Protein AF-A0A7Y7DB24-F1 (afdb_monomer_lite)

Structure (mmCIF, N/CA/C/O backbone):
data_AF-A0A7Y7DB24-F1
#
_entry.id   AF-A0A7Y7DB24-F1
#
loop_
_atom_site.group_PDB
_atom_site.id
_atom_site.type_symbol
_atom_site.label_atom_id
_atom_site.label_alt_id
_atom_site.label_comp_id
_atom_site.label_asym_id
_atom_site.label_entity_id
_atom_site.label_seq_id
_atom_site.pdbx_PDB_ins_code
_atom_site.Cartn_x
_atom_site.Cartn_y
_atom_site.Cartn_z
_atom_site.occupancy
_atom_site.B_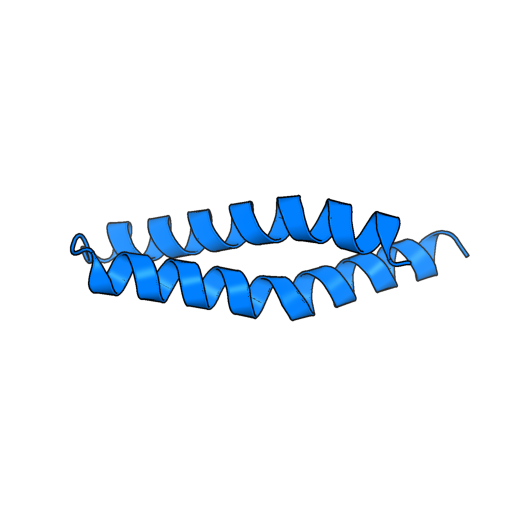iso_or_equiv
_atom_site.auth_seq_id
_atom_site.auth_comp_id
_a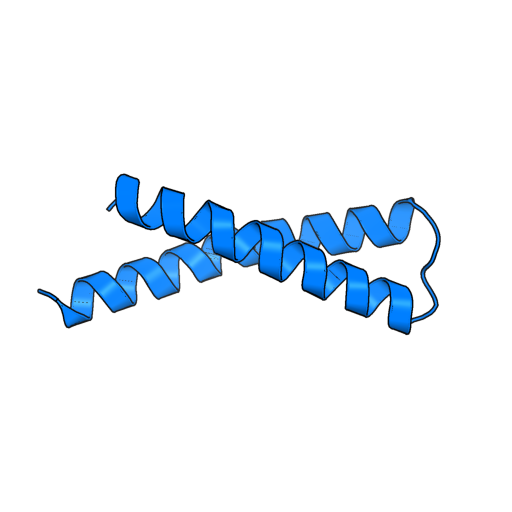tom_site.auth_asym_id
_atom_site.auth_atom_id
_atom_site.pdbx_PDB_model_num
ATOM 1 N N . MET A 1 1 ? 18.222 -0.255 -11.578 1.00 67.62 1 MET A N 1
ATOM 2 C CA . MET A 1 1 ? 17.081 -0.866 -10.853 1.00 67.62 1 MET A CA 1
ATOM 3 C C . MET A 1 1 ? 16.783 -0.155 -9.530 1.00 67.62 1 MET A C 1
ATOM 5 O O . MET A 1 1 ? 15.717 0.430 -9.426 1.00 67.62 1 MET A O 1
ATOM 9 N N . ASN A 1 2 ? 17.709 -0.114 -8.558 1.00 76.81 2 ASN A N 1
ATOM 10 C CA . ASN A 1 2 ? 17.417 0.384 -7.195 1.00 76.81 2 ASN A CA 1
ATOM 11 C C . ASN A 1 2 ? 17.034 1.873 -7.106 1.00 76.81 2 ASN A C 1
ATOM 13 O O . ASN A 1 2 ? 16.139 2.219 -6.345 1.00 76.81 2 ASN A O 1
ATOM 17 N N . ARG A 1 3 ? 17.663 2.756 -7.899 1.00 84.88 3 ARG A N 1
ATOM 18 C CA . ARG A 1 3 ? 17.321 4.195 -7.906 1.00 84.88 3 ARG A CA 1
ATOM 19 C C . ARG A 1 3 ? 15.906 4.444 -8.442 1.00 84.88 3 ARG A C 1
ATOM 21 O O . ARG A 1 3 ? 15.134 5.147 -7.807 1.00 84.88 3 ARG A O 1
ATOM 28 N N . LEU A 1 4 ? 15.562 3.819 -9.572 1.00 87.75 4 LEU A N 1
ATOM 29 C CA . LEU A 1 4 ? 14.228 3.918 -10.173 1.00 87.75 4 LEU A CA 1
ATOM 30 C C . LEU A 1 4 ? 13.159 3.303 -9.260 1.00 87.75 4 LEU A C 1
ATOM 32 O O . LEU A 1 4 ? 12.166 3.955 -8.959 1.00 87.75 4 LEU A O 1
ATOM 36 N N . ALA A 1 5 ? 13.391 2.080 -8.774 1.00 87.56 5 ALA A N 1
ATOM 37 C CA . ALA A 1 5 ? 12.470 1.401 -7.870 1.00 87.56 5 ALA A CA 1
ATOM 38 C C . ALA A 1 5 ? 12.257 2.185 -6.566 1.00 87.56 5 ALA A C 1
ATOM 40 O O . ALA A 1 5 ? 11.132 2.248 -6.093 1.00 87.56 5 ALA A O 1
ATOM 41 N N . GLY A 1 6 ? 13.292 2.832 -6.016 1.00 89.81 6 GLY A N 1
ATOM 42 C CA . GLY A 1 6 ? 13.163 3.675 -4.824 1.00 89.81 6 GLY A CA 1
ATOM 43 C C . GLY A 1 6 ? 12.289 4.914 -5.046 1.00 89.81 6 GLY A C 1
ATOM 44 O O . GLY A 1 6 ? 11.435 5.218 -4.216 1.00 89.81 6 GLY A O 1
ATOM 45 N N . ILE A 1 7 ? 12.450 5.596 -6.186 1.00 92.81 7 ILE A N 1
ATOM 46 C CA . ILE A 1 7 ? 11.606 6.749 -6.547 1.00 92.81 7 ILE A CA 1
ATOM 47 C C . ILE A 1 7 ? 10.151 6.305 -6.739 1.00 92.81 7 ILE A C 1
ATOM 49 O O . ILE A 1 7 ? 9.239 6.913 -6.178 1.00 92.81 7 ILE A O 1
ATOM 53 N N . LEU A 1 8 ? 9.936 5.215 -7.483 1.00 92.81 8 LEU A N 1
ATOM 54 C CA . LEU A 1 8 ? 8.604 4.650 -7.697 1.00 92.81 8 LEU A CA 1
ATOM 55 C C . LEU A 1 8 ? 7.968 4.212 -6.376 1.00 92.81 8 LEU A C 1
ATOM 57 O O . LEU A 1 8 ? 6.815 4.543 -6.126 1.00 92.81 8 LEU A O 1
ATOM 61 N N . PHE A 1 9 ? 8.724 3.551 -5.498 1.00 93.25 9 PHE A N 1
ATOM 62 C CA . PHE A 1 9 ? 8.241 3.114 -4.191 1.00 93.25 9 PHE A CA 1
ATOM 63 C C . PHE A 1 9 ? 7.723 4.283 -3.353 1.00 93.25 9 PHE A C 1
ATOM 65 O O . PHE A 1 9 ? 6.639 4.192 -2.786 1.00 93.25 9 PHE A O 1
ATOM 72 N N . SER A 1 10 ? 8.456 5.400 -3.297 1.00 94.88 10 SER A N 1
ATOM 73 C CA . SER A 1 10 ? 8.048 6.586 -2.531 1.00 94.88 10 SER A CA 1
ATOM 74 C C . SER A 1 10 ? 6.695 7.148 -2.986 1.00 94.88 10 SER A C 1
ATOM 76 O O . SER A 1 10 ? 5.884 7.574 -2.163 1.00 94.88 10 SER A O 1
ATOM 78 N N . LEU A 1 11 ? 6.438 7.147 -4.293 1.00 95.88 11 LEU A N 1
ATOM 79 C CA . LEU A 1 11 ? 5.192 7.650 -4.880 1.00 95.88 11 LEU A CA 1
ATOM 80 C C . LEU A 1 11 ? 4.045 6.638 -4.756 1.00 95.88 11 LEU A C 1
ATOM 82 O O . LEU A 1 11 ? 2.932 6.989 -4.365 1.00 95.88 11 LEU A O 1
ATOM 86 N N . ILE A 1 12 ? 4.319 5.369 -5.057 1.00 96.12 12 ILE A N 1
ATOM 87 C CA . ILE A 1 12 ? 3.329 4.287 -5.032 1.00 96.12 12 ILE A CA 1
ATOM 88 C C . ILE A 1 12 ? 2.874 4.016 -3.595 1.00 96.12 12 ILE A C 1
ATOM 90 O O . ILE A 1 12 ? 1.675 3.896 -3.355 1.00 96.12 12 ILE A O 1
ATOM 94 N N . SER A 1 13 ? 3.801 3.957 -2.634 1.00 96.44 13 SER A N 1
ATOM 95 C CA . SER A 1 13 ? 3.477 3.709 -1.222 1.00 96.44 13 SER A CA 1
ATOM 96 C C . SER A 1 13 ? 2.547 4.774 -0.654 1.00 96.44 13 SER A C 1
ATOM 98 O O . SER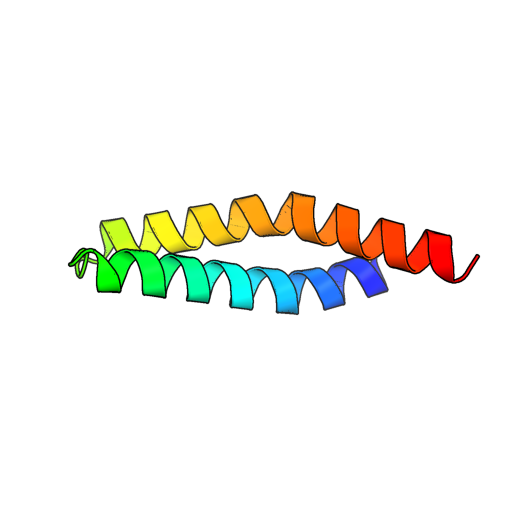 A 1 13 ? 1.472 4.435 -0.168 1.00 96.44 13 SER A O 1
ATOM 100 N N . THR A 1 14 ? 2.897 6.054 -0.785 1.00 96.62 14 THR A N 1
ATOM 101 C CA . THR A 1 14 ? 2.077 7.168 -0.279 1.00 96.62 14 THR A CA 1
ATOM 102 C C . THR A 1 14 ? 0.686 7.189 -0.912 1.00 96.62 14 THR A C 1
ATOM 104 O O . THR A 1 14 ? -0.310 7.356 -0.206 1.00 96.62 14 THR A O 1
ATOM 107 N N . THR A 1 15 ? 0.598 6.923 -2.216 1.00 97.12 15 THR A N 1
ATOM 108 C CA . THR A 1 15 ? -0.676 6.863 -2.945 1.00 97.12 15 THR A CA 1
ATOM 109 C C . THR A 1 15 ? -1.545 5.690 -2.486 1.00 97.12 15 THR A C 1
ATOM 111 O O . THR A 1 15 ? -2.721 5.885 -2.170 1.00 97.12 15 THR A O 1
ATOM 114 N N . LEU A 1 16 ? -0.995 4.471 -2.397 1.00 97.56 16 LEU A N 1
ATOM 115 C CA . LEU A 1 16 ? -1.760 3.295 -1.959 1.00 97.56 16 LEU A CA 1
ATOM 116 C C . LEU A 1 16 ? -2.173 3.392 -0.491 1.00 97.56 16 LEU A C 1
ATOM 118 O O . LEU A 1 16 ? -3.305 3.046 -0.159 1.00 97.56 16 LEU A O 1
ATOM 122 N N . MET A 1 17 ? -1.289 3.885 0.379 1.00 97.81 17 MET A N 1
ATOM 123 C CA . MET A 1 17 ? -1.606 4.146 1.784 1.00 97.81 17 MET A CA 1
ATOM 124 C C . MET A 1 17 ? -2.765 5.137 1.901 1.00 97.81 17 MET A C 1
ATOM 126 O O . MET A 1 17 ? -3.747 4.842 2.577 1.00 97.81 17 MET A O 1
ATOM 130 N N . GLY A 1 18 ? -2.695 6.273 1.198 1.00 97.19 18 GLY A N 1
ATOM 131 C CA . GLY A 1 18 ? -3.767 7.271 1.185 1.00 97.19 18 GLY A CA 1
ATOM 132 C C . GLY A 1 18 ? -5.088 6.702 0.667 1.00 97.19 18 GLY A C 1
ATOM 133 O O . GLY A 1 18 ? -6.131 6.905 1.281 1.00 97.19 18 GLY A O 1
ATOM 134 N N . THR A 1 19 ? -5.042 5.913 -0.407 1.00 98.00 19 THR A N 1
ATOM 135 C CA . THR A 1 19 ? -6.236 5.274 -0.982 1.00 98.00 19 THR A CA 1
ATOM 136 C C . THR A 1 19 ? -6.877 4.295 0.005 1.00 98.00 19 THR A C 1
ATOM 138 O O . THR A 1 19 ? -8.089 4.319 0.200 1.00 98.00 19 THR A O 1
ATOM 141 N N . ALA A 1 20 ? -6.076 3.470 0.684 1.00 97.12 20 ALA A N 1
ATOM 142 C CA . ALA A 1 20 ? -6.574 2.546 1.700 1.00 97.12 20 ALA A CA 1
ATOM 143 C C . ALA A 1 20 ? -7.196 3.284 2.897 1.00 97.12 20 ALA A C 1
ATOM 145 O O . ALA A 1 20 ? -8.237 2.868 3.406 1.00 97.12 20 ALA A O 1
ATOM 146 N N . VAL A 1 21 ? -6.609 4.410 3.313 1.00 97.69 21 VAL A N 1
ATOM 147 C CA . VAL A 1 21 ? -7.190 5.273 4.352 1.00 97.69 21 VAL A CA 1
ATOM 148 C C . VAL A 1 21 ? -8.535 5.847 3.901 1.00 97.69 21 VAL A C 1
ATOM 150 O O . VAL A 1 21 ? -9.492 5.782 4.667 1.00 97.69 21 VAL A O 1
ATOM 153 N N . VAL A 1 22 ? -8.653 6.331 2.658 1.00 97.69 22 VAL A N 1
ATOM 154 C CA . VAL A 1 22 ? -9.940 6.792 2.101 1.00 97.69 22 VAL A CA 1
ATOM 155 C C . VAL A 1 22 ? -10.981 5.674 2.156 1.00 97.69 22 VAL A C 1
ATOM 157 O O . VAL A 1 22 ? -12.090 5.908 2.629 1.00 97.69 22 VAL A O 1
ATOM 160 N N . VAL A 1 23 ? -10.621 4.446 1.770 1.00 97.56 23 VAL A N 1
ATOM 161 C CA . VAL A 1 23 ? -11.516 3.281 1.881 1.00 97.56 23 VAL A CA 1
ATOM 162 C C . VAL A 1 23 ? -11.981 3.079 3.328 1.00 97.56 23 VAL A C 1
ATOM 164 O O . VAL A 1 23 ? -13.184 2.977 3.563 1.00 97.56 23 VAL A O 1
ATOM 167 N N . ALA A 1 24 ? -11.071 3.098 4.307 1.00 96.88 24 ALA A N 1
ATOM 168 C CA . ALA A 1 24 ? -11.425 2.967 5.725 1.00 96.88 24 ALA A CA 1
ATOM 169 C C . ALA A 1 24 ? -12.428 4.047 6.172 1.00 96.88 24 ALA A C 1
ATOM 171 O O . ALA A 1 24 ? -13.463 3.730 6.764 1.00 96.88 24 ALA A O 1
ATOM 172 N N . LEU A 1 25 ? -12.173 5.309 5.821 1.00 96.19 25 LEU A N 1
ATOM 173 C CA . LEU A 1 25 ? -13.040 6.432 6.185 1.00 96.19 25 LEU A CA 1
ATOM 174 C C . LEU A 1 25 ? -14.422 6.332 5.525 1.00 96.19 25 LEU A C 1
ATOM 176 O O . LEU A 1 25 ? -15.431 6.571 6.183 1.00 96.19 25 LEU A O 1
ATOM 180 N N . THR A 1 26 ? -14.494 5.907 4.259 1.00 97.00 26 THR A N 1
ATOM 181 C CA . THR A 1 26 ? -15.782 5.704 3.563 1.00 97.00 26 THR A CA 1
ATOM 182 C C . THR A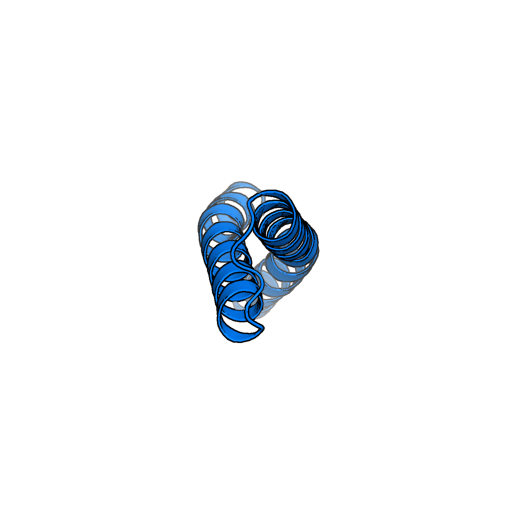 1 26 ? -16.608 4.557 4.146 1.00 97.00 26 THR A C 1
ATOM 184 O O . THR A 1 26 ? -17.831 4.574 4.046 1.00 97.00 26 THR A O 1
ATOM 187 N N . MET A 1 27 ? -15.966 3.592 4.811 1.00 95.56 27 MET A N 1
ATOM 188 C CA . MET A 1 27 ? -16.631 2.510 5.547 1.00 95.56 27 MET A CA 1
ATOM 189 C C . MET A 1 27 ? -17.052 2.916 6.971 1.00 95.56 27 MET A C 1
ATOM 191 O O . MET A 1 27 ? -17.485 2.061 7.746 1.00 95.56 27 MET A O 1
ATOM 195 N N . GLY A 1 28 ? -16.895 4.191 7.349 1.00 93.81 28 GLY A N 1
ATOM 196 C CA . GLY A 1 28 ? -17.180 4.679 8.701 1.00 93.81 28 GLY A CA 1
ATOM 197 C C . GLY A 1 28 ? -16.166 4.210 9.748 1.00 93.81 28 GLY A C 1
ATOM 198 O O . GLY A 1 28 ? -16.479 4.183 10.934 1.00 93.81 28 GLY A O 1
ATOM 199 N N . LYS A 1 29 ? -14.961 3.788 9.330 1.00 94.69 29 LYS A N 1
ATOM 200 C CA . LYS A 1 29 ? -13.855 3.432 10.231 1.00 94.69 29 LYS A CA 1
ATOM 201 C C . LYS A 1 29 ? -12.973 4.658 10.473 1.00 94.69 29 LYS A C 1
ATOM 203 O O . LYS A 1 29 ? -11.940 4.836 9.836 1.00 94.69 29 LYS A O 1
ATOM 208 N N . ASP A 1 30 ? -13.400 5.489 11.407 1.00 92.62 30 ASP A N 1
ATOM 209 C CA . ASP A 1 30 ? -12.826 6.793 11.760 1.00 92.62 30 ASP A CA 1
ATOM 210 C C . ASP A 1 30 ? -11.839 6.754 12.941 1.00 92.62 30 ASP A C 1
ATOM 212 O O . ASP A 1 30 ? -11.164 7.740 13.234 1.00 92.62 30 ASP A O 1
ATOM 216 N N . THR A 1 31 ? -11.709 5.611 13.614 1.00 95.50 31 THR A N 1
ATOM 217 C CA . THR A 1 31 ? -10.768 5.453 14.729 1.00 95.50 31 THR A CA 1
ATOM 218 C C . THR A 1 31 ? -9.327 5.219 14.253 1.00 95.50 31 THR A C 1
ATOM 220 O O . THR A 1 31 ? -9.065 4.751 13.143 1.00 95.50 31 THR A O 1
ATOM 223 N N . LEU A 1 32 ? -8.358 5.521 15.126 1.00 94.81 32 LEU A N 1
ATOM 224 C CA . LEU A 1 32 ? -6.922 5.447 14.823 1.00 94.81 32 LEU A CA 1
ATOM 225 C C . LEU A 1 32 ? -6.472 4.051 14.370 1.00 94.81 32 LEU A C 1
ATOM 227 O O . LEU A 1 32 ? -5.688 3.918 13.432 1.00 94.81 32 LEU A O 1
ATOM 231 N N . GLN A 1 33 ? -6.962 3.006 15.035 1.00 96.56 33 GLN A N 1
ATOM 232 C CA . GLN A 1 33 ? -6.505 1.640 14.794 1.00 96.56 33 GLN A CA 1
ATOM 233 C C . GLN A 1 33 ? -6.885 1.136 13.383 1.00 96.56 33 GLN A C 1
ATOM 235 O O . GLN A 1 33 ? -5.990 0.677 12.673 1.00 96.56 33 GLN A O 1
ATOM 240 N N . PRO A 1 34 ? -8.141 1.270 12.907 1.00 95.00 34 PRO A N 1
ATOM 241 C CA . PRO A 1 34 ? -8.495 0.979 11.517 1.00 95.00 34 PRO A CA 1
ATOM 242 C C . PRO A 1 34 ? -7.707 1.779 10.480 1.00 95.00 34 PRO A C 1
ATOM 244 O O . PRO A 1 34 ? -7.291 1.206 9.475 1.00 95.00 34 PRO A O 1
ATOM 247 N N . ILE A 1 35 ? -7.478 3.073 10.720 1.00 96.81 35 ILE A N 1
ATOM 248 C CA . ILE A 1 35 ? -6.730 3.938 9.796 1.00 96.81 35 ILE A CA 1
ATOM 249 C C . ILE A 1 35 ? -5.284 3.448 9.660 1.00 96.81 35 ILE A C 1
ATOM 251 O O . ILE A 1 35 ? -4.782 3.309 8.544 1.00 96.81 35 ILE A O 1
ATOM 255 N N . LEU A 1 36 ? -4.627 3.122 10.779 1.00 97.06 36 LEU A N 1
ATOM 256 C CA . LEU A 1 36 ? -3.271 2.566 10.769 1.00 97.06 36 LEU A CA 1
ATOM 257 C C . LEU A 1 36 ? -3.204 1.210 10.070 1.00 97.06 36 LEU A C 1
ATOM 259 O O . LEU A 1 36 ? -2.274 0.975 9.303 1.00 97.06 36 LEU A O 1
ATOM 263 N N . ILE A 1 37 ? -4.181 0.329 10.302 1.00 97.12 37 ILE A N 1
ATOM 264 C CA . ILE A 1 37 ? -4.243 -0.973 9.626 1.00 97.12 37 ILE A CA 1
ATOM 265 C C . ILE A 1 37 ? -4.411 -0.775 8.117 1.00 97.12 37 ILE A C 1
ATOM 267 O O . ILE A 1 37 ? -3.695 -1.402 7.340 1.00 97.12 37 ILE A O 1
ATOM 271 N N . ALA A 1 38 ? -5.300 0.122 7.688 1.00 96.94 38 ALA A N 1
ATOM 272 C CA . ALA A 1 38 ? -5.508 0.419 6.275 1.00 96.94 38 ALA A CA 1
ATOM 273 C C . ALA A 1 38 ? -4.235 0.974 5.616 1.00 96.94 38 ALA A C 1
ATOM 275 O O . ALA A 1 38 ? -3.819 0.487 4.563 1.00 96.94 38 ALA A O 1
ATOM 276 N N . ALA A 1 39 ? -3.562 1.927 6.266 1.00 97.19 39 ALA A N 1
ATOM 277 C CA . ALA A 1 39 ? -2.281 2.444 5.800 1.00 97.19 39 ALA A CA 1
ATOM 278 C C . ALA A 1 39 ? -1.211 1.339 5.731 1.00 97.19 39 ALA A C 1
ATOM 280 O O . ALA A 1 39 ? -0.515 1.222 4.726 1.00 97.19 39 ALA A O 1
ATOM 281 N N . ALA A 1 40 ? -1.110 0.480 6.749 1.00 97.62 40 ALA A N 1
ATOM 282 C CA . ALA A 1 40 ? -0.164 -0.635 6.756 1.00 97.62 40 ALA A CA 1
ATOM 283 C C . ALA A 1 40 ? -0.431 -1.623 5.609 1.00 97.62 40 ALA A C 1
ATOM 285 O O . ALA A 1 40 ? 0.507 -2.047 4.937 1.00 97.62 40 ALA A O 1
ATOM 286 N N . ILE A 1 41 ? -1.698 -1.938 5.326 1.00 97.50 41 ILE A N 1
ATOM 287 C CA . ILE A 1 41 ? -2.081 -2.768 4.176 1.00 97.50 41 ILE A CA 1
ATOM 288 C C . ILE A 1 41 ? -1.648 -2.094 2.869 1.00 97.50 41 ILE A C 1
ATOM 290 O O . ILE A 1 41 ? -0.983 -2.730 2.052 1.00 97.50 41 ILE A O 1
ATOM 294 N N . GLY A 1 42 ? -1.954 -0.805 2.686 1.00 96.31 42 GLY A N 1
ATOM 295 C CA . GLY A 1 42 ? -1.532 -0.046 1.504 1.00 96.31 42 GLY A CA 1
ATOM 296 C C . GLY A 1 42 ? -0.010 -0.039 1.316 1.00 96.31 42 GLY A C 1
ATOM 297 O O . GLY A 1 42 ? 0.480 -0.211 0.200 1.00 96.31 42 GLY A O 1
ATOM 298 N N . PHE A 1 43 ? 0.747 0.060 2.410 1.00 97.06 43 PHE A N 1
ATOM 299 C CA . PHE A 1 43 ? 2.205 -0.028 2.393 1.00 97.06 43 PHE A CA 1
ATOM 300 C C . PHE A 1 43 ? 2.696 -1.422 1.977 1.00 97.06 43 PHE A C 1
ATOM 302 O O . PHE A 1 43 ? 3.529 -1.534 1.078 1.00 97.06 43 PHE A O 1
ATOM 309 N N . VAL A 1 44 ? 2.151 -2.492 2.559 1.00 97.50 44 VAL A N 1
ATOM 310 C CA . VAL A 1 44 ? 2.531 -3.873 2.212 1.00 97.50 44 VAL A CA 1
ATOM 311 C C . VAL A 1 44 ? 2.235 -4.174 0.743 1.00 97.50 44 VAL A C 1
ATOM 313 O O . VAL A 1 44 ? 3.078 -4.753 0.062 1.00 97.50 44 VAL A O 1
ATOM 316 N N . VAL A 1 45 ? 1.088 -3.727 0.225 1.00 97.12 45 VAL A N 1
ATOM 317 C CA . VAL A 1 45 ? 0.713 -3.897 -1.190 1.00 97.12 45 VAL A CA 1
ATOM 318 C C . VAL A 1 45 ? 1.608 -3.068 -2.119 1.00 97.12 45 VAL A C 1
ATOM 320 O O . VAL A 1 45 ? 1.878 -3.481 -3.247 1.00 97.12 45 VAL A O 1
ATOM 323 N N . SER A 1 46 ? 2.144 -1.934 -1.663 1.00 95.19 46 SER A N 1
ATOM 324 C CA . SER A 1 46 ? 3.019 -1.097 -2.493 1.00 95.19 46 SER A CA 1
ATOM 325 C C . SER A 1 46 ? 4.352 -1.765 -2.856 1.00 95.19 46 SER A C 1
ATOM 327 O O . SER A 1 46 ? 4.919 -1.456 -3.906 1.00 95.19 46 SER A O 1
ATOM 329 N N . ILE A 1 47 ? 4.831 -2.718 -2.047 1.00 94.56 47 ILE A N 1
ATOM 330 C CA . ILE A 1 47 ? 6.079 -3.461 -2.284 1.00 94.56 47 ILE A CA 1
ATOM 331 C C . ILE A 1 47 ? 6.004 -4.294 -3.580 1.00 94.56 47 ILE A C 1
ATOM 333 O O . ILE A 1 47 ? 6.802 -4.033 -4.489 1.00 94.56 47 ILE A O 1
ATOM 337 N N . PRO A 1 48 ? 5.064 -5.254 -3.738 1.00 94.88 48 PRO A N 1
ATOM 338 C CA . PRO A 1 48 ? 4.950 -6.017 -4.977 1.00 94.88 48 PRO A CA 1
ATOM 339 C C . PRO A 1 48 ? 4.572 -5.122 -6.160 1.00 94.88 48 PRO A C 1
ATOM 341 O O . PRO A 1 48 ? 5.144 -5.283 -7.236 1.00 94.88 48 PRO A O 1
ATOM 344 N N . VAL A 1 49 ? 3.678 -4.141 -5.974 1.00 95.31 49 VAL A N 1
ATOM 345 C CA . VAL A 1 49 ? 3.256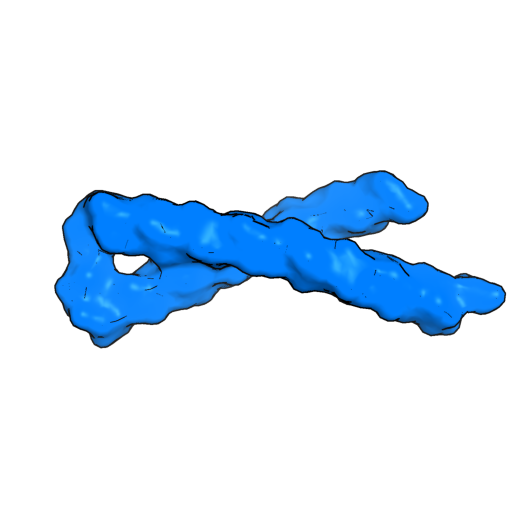 -3.224 -7.050 1.00 95.31 49 VAL A CA 1
ATOM 346 C C . VAL A 1 49 ? 4.444 -2.450 -7.619 1.00 95.31 49 VAL A C 1
ATOM 348 O O . VAL A 1 49 ? 4.615 -2.389 -8.836 1.00 95.31 49 VAL A O 1
ATOM 351 N N . THR A 1 50 ? 5.313 -1.920 -6.756 1.00 94.25 50 THR A N 1
ATOM 352 C CA . THR A 1 50 ? 6.523 -1.213 -7.192 1.00 94.25 50 THR A CA 1
ATOM 353 C C . THR A 1 50 ? 7.439 -2.123 -7.997 1.00 94.25 50 THR A C 1
ATOM 355 O O . THR A 1 50 ? 7.960 -1.705 -9.029 1.00 94.25 50 THR A O 1
ATOM 358 N N . TRP A 1 51 ? 7.630 -3.369 -7.557 1.00 91.62 51 TRP A N 1
ATOM 359 C CA . TRP A 1 51 ? 8.486 -4.316 -8.266 1.00 91.62 51 TRP A CA 1
ATOM 360 C C . TRP A 1 51 ? 7.930 -4.671 -9.649 1.00 91.62 51 TRP A C 1
ATOM 362 O O . TRP A 1 51 ? 8.676 -4.641 -10.628 1.00 91.62 51 TRP A O 1
ATOM 372 N N . PHE A 1 52 ? 6.620 -4.917 -9.754 1.00 93.81 52 PHE A N 1
ATOM 373 C CA . PHE A 1 52 ? 5.953 -5.181 -11.032 1.00 93.81 52 PHE A CA 1
ATOM 374 C C . PHE A 1 52 ? 6.073 -4.005 -12.005 1.00 93.81 52 PHE A C 1
ATOM 376 O O . PHE A 1 52 ? 6.462 -4.205 -13.156 1.00 93.81 52 PHE A O 1
ATOM 383 N N . ILE A 1 53 ? 5.789 -2.782 -11.550 1.00 92.94 53 ILE A N 1
ATOM 384 C CA . ILE A 1 53 ? 5.863 -1.584 -12.398 1.00 92.94 53 ILE A CA 1
ATOM 385 C C . ILE A 1 53 ? 7.311 -1.302 -12.807 1.00 92.94 53 ILE A C 1
ATOM 387 O O . ILE A 1 53 ? 7.584 -1.075 -13.984 1.00 92.94 53 ILE A O 1
ATOM 391 N N . ALA A 1 54 ? 8.262 -1.374 -11.871 1.00 91.75 54 ALA A N 1
ATOM 392 C CA . ALA A 1 54 ? 9.675 -1.165 -12.174 1.00 91.75 54 ALA A CA 1
ATOM 393 C C . ALA A 1 54 ? 10.204 -2.197 -13.181 1.00 91.75 54 ALA A C 1
ATOM 395 O O . ALA A 1 54 ? 10.972 -1.838 -14.073 1.00 91.75 54 ALA A O 1
ATOM 396 N N . LYS A 1 55 ? 9.783 -3.465 -13.065 1.00 90.50 55 LYS A N 1
ATOM 397 C CA . LYS A 1 55 ? 10.137 -4.521 -14.019 1.00 90.50 55 LYS A CA 1
ATOM 398 C C . LYS A 1 55 ? 9.577 -4.224 -15.408 1.00 90.50 55 LYS A C 1
ATOM 400 O O . LYS A 1 55 ? 10.322 -4.308 -16.374 1.00 90.50 55 LYS A O 1
ATOM 405 N N . LYS A 1 56 ? 8.307 -3.818 -15.499 1.00 91.19 56 LYS A N 1
ATOM 406 C CA . LYS A 1 56 ? 7.663 -3.468 -16.772 1.00 91.19 56 LYS A CA 1
ATOM 407 C C . LYS A 1 56 ? 8.329 -2.295 -17.474 1.00 91.19 56 LYS A C 1
ATOM 409 O O . LYS A 1 56 ? 8.584 -2.379 -18.665 1.00 91.19 56 LYS A O 1
ATOM 414 N N . ILE A 1 57 ? 8.675 -1.246 -16.729 1.00 90.62 57 ILE A N 1
ATOM 415 C CA . ILE A 1 57 ? 9.419 -0.110 -17.284 1.00 90.62 57 ILE A CA 1
ATOM 416 C C . ILE A 1 57 ? 10.770 -0.586 -17.831 1.00 90.62 57 ILE A C 1
ATOM 418 O O . ILE A 1 57 ? 11.164 -0.196 -18.917 1.00 90.62 57 ILE A O 1
ATOM 422 N N . MET A 1 58 ? 11.485 -1.456 -17.119 1.00 87.88 58 MET A N 1
ATOM 423 C CA . MET A 1 58 ? 12.783 -1.935 -17.602 1.00 87.88 58 MET A CA 1
ATOM 424 C C . MET A 1 58 ? 12.696 -2.886 -18.798 1.00 87.88 58 MET A C 1
ATOM 426 O O . MET A 1 58 ? 13.600 -2.856 -19.620 1.00 87.88 58 MET A O 1
ATOM 430 N N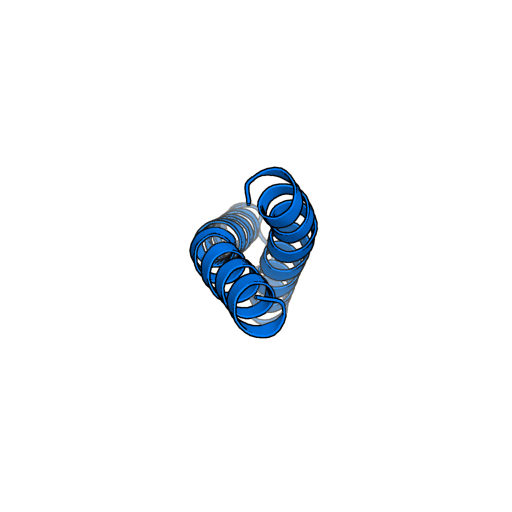 . GLU A 1 59 ? 11.644 -3.701 -18.901 1.00 88.56 59 GLU A N 1
ATOM 431 C CA . GLU A 1 59 ? 11.390 -4.538 -20.084 1.00 88.56 59 GLU A CA 1
ATOM 432 C C . GLU A 1 59 ? 11.080 -3.689 -21.326 1.00 88.56 59 GLU A C 1
ATOM 434 O O . GLU A 1 59 ? 11.560 -4.010 -22.402 1.00 88.56 59 GLU A O 1
ATOM 439 N N . GLU A 1 60 ? 10.308 -2.608 -21.179 1.00 87.25 60 GLU A N 1
ATOM 440 C CA . GLU A 1 60 ? 9.891 -1.750 -22.300 1.00 87.25 60 GLU A CA 1
ATOM 441 C C . GLU A 1 60 ? 11.051 -0.935 -22.904 1.00 87.25 60 GLU A C 1
ATOM 443 O O . GLU A 1 60 ? 11.046 -0.624 -24.090 1.00 87.25 60 GLU A O 1
ATOM 448 N N . PHE A 1 61 ? 12.043 -0.564 -22.086 1.00 72.38 61 PHE A N 1
ATOM 449 C CA . PHE A 1 61 ? 13.174 0.282 -22.495 1.00 72.38 61 PHE A CA 1
ATOM 450 C C . PHE A 1 61 ? 14.496 -0.489 -22.690 1.00 72.38 61 PHE A C 1
ATOM 452 O O . PHE A 1 61 ? 15.551 0.148 -22.778 1.00 72.38 61 PHE A O 1
ATOM 459 N N . SER A 1 62 ? 14.464 -1.828 -22.722 1.00 57.78 62 SER A N 1
ATOM 460 C CA . SER A 1 62 ? 15.626 -2.698 -22.988 1.00 57.78 62 SER A CA 1
ATOM 461 C C . SER A 1 62 ? 15.605 -3.270 -24.398 1.00 57.78 62 SER A C 1
ATOM 463 O O . SER A 1 62 ? 16.718 -3.639 -24.837 1.00 57.78 62 SER A O 1
#

Radius of gyration: 13.9 Å; chains: 1; bounding box: 35×14×38 Å

Sequence (62 aa):
MNRLAGILFSLISTTLMGTAVVVALTMGKDTLQPILIAAAIGFVVSIPVTWFIAKKIMEEFS

Secondary structure (DSSP, 8-state):
-HHHHHHHHHHHHHHHHHHHHHHHHHTT--SHHHHHHHHHHHHHHHHHHHHHHHHHHHHHT-

Foldseek 3Di:
DVVQLVVQLVVQLVVLLVVLLVVCVVVVNPDPVSSVVSSVVSNVVSVVVSVVVVVVVVVVVD

pLDDT: mean 92.88, std 7.31, range [57.78, 98.0]